Protein AF-0000000065873967 (afdb_homodimer)

Organism: Enterococcus faecalis (NCBI:txid1351)

Nearest PDB structures (foldseek):
  3q8x-assembly1_A  TM=9.756E-01  e=1.016E-08  Streptococcus pyogenes
  2p5t-assembly2_E  TM=7.761E-01  e=2.670E-02  Streptococcus pneumoniae TIGR4
  7uhc-assembly1_K  TM=6.954E-01  e=4.138E+00  synthetic construct
  7s0r-assembly1_A  TM=3.886E-01  e=9.871E+00  Streptococcus agalactiae
  3q8x-assembly1_A  TM=9.758E-01  e=1.016E-08  Streptococcus pyogenes

Sequence (180 aa):
MAVTYEKTFEIEIINELSASVYNRVLNYVLNHELDTKNTRLLEVNLLNQLEVAQEVDLFQQPFEELQAIHEYWRSMNQYSKQILNKEKVAMAVTYEKTFEIEIINELSASVYNRVLNYVLNHELDTKNTRLLEVNLLNQLEVAQEVDLFQQPFEELQAIHEYWRSMNQYSKQILNKEKVA

Secondary structure (DSSP, 8-state):
-HHHHHHHHHHHHHHHHHHHHHHHHHHHHHHTT--TT-TTSHHHHHHHHHHHHTTS-GGGS-HHHHHHHHHHHHHHHHHHHHHHGGGG--/-HHHHHHHHHHHHHHHHHHHHHHHHHHHHHHTT--TT-TTSHHHHHHHHHHHHTTS-GGGS-HHHHHHHHHHHHHHHHHHHHHHTTTT--

pLDDT: mean 91.79, std 14.35, range [33.84, 98.81]

Radius of gyration: 17.01 Å; Cα contacts (8 Å, |Δi|>4): 166; chains: 2; bounding box: 35×56×40 Å

Structure (mmCIF, N/CA/C/O backbone):
data_AF-0000000065873967-model_v1
#
loop_
_entity.id
_entity.type
_entity.pdbx_description
1 polymer 'Antitoxin epsilon 1'
#
loop_
_atom_site.group_PDB
_atom_site.id
_atom_site.type_symbol
_atom_site.label_atom_id
_atom_site.label_alt_id
_atom_site.label_comp_id
_atom_site.label_asym_id
_atom_site.label_entity_id
_atom_site.label_seq_id
_atom_site.pdbx_PDB_ins_code
_atom_site.Cartn_x
_atom_site.Cartn_y
_atom_site.Cartn_z
_atom_site.occupancy
_atom_site.B_iso_or_equiv
_atom_site.auth_seq_id
_atom_site.auth_comp_id
_atom_site.auth_asym_id
_atom_site.auth_atom_id
_atom_site.pdbx_PDB_model_num
ATOM 1 N N . MET A 1 1 ? -7.508 31.344 -4.41 1 47.84 1 MET A N 1
ATOM 2 C CA . MET A 1 1 ? -8.531 30.797 -5.297 1 47.84 1 MET A CA 1
ATOM 3 C C . MET A 1 1 ? -7.977 29.625 -6.102 1 47.84 1 MET A C 1
ATOM 5 O O . MET A 1 1 ? -8.633 28.594 -6.238 1 47.84 1 MET A O 1
ATOM 9 N N . ALA A 1 2 ? -6.73 29.703 -6.723 1 51.47 2 ALA A N 1
ATOM 10 C CA . ALA A 1 2 ? -6.043 28.781 -7.613 1 51.47 2 ALA A CA 1
ATOM 11 C C . ALA A 1 2 ? -5.703 27.469 -6.895 1 51.47 2 ALA A C 1
ATOM 13 O O . ALA A 1 2 ? -5.855 26.391 -7.457 1 51.47 2 ALA A O 1
ATOM 14 N N . VAL A 1 3 ? -5.391 27.5 -5.555 1 58.91 3 VAL A N 1
ATOM 15 C CA . VAL A 1 3 ? -4.973 26.344 -4.758 1 58.91 3 VAL A CA 1
ATOM 16 C C . VAL A 1 3 ? -6.156 25.406 -4.555 1 58.91 3 VAL A C 1
ATOM 18 O O . VAL A 1 3 ? -6 24.172 -4.609 1 58.91 3 VAL A O 1
ATOM 21 N N . THR A 1 4 ? -7.32 25.984 -4.77 1 78.38 4 THR A N 1
ATOM 22 C CA . THR A 1 4 ? -8.516 25.188 -4.527 1 78.38 4 THR A CA 1
ATOM 23 C C . THR A 1 4 ? -8.836 24.312 -5.734 1 78.38 4 THR A C 1
ATOM 25 O O . THR A 1 4 ? -9.188 23.141 -5.586 1 78.38 4 THR A O 1
ATOM 28 N N . TYR A 1 5 ? -8.422 24.969 -6.961 1 83.81 5 TYR A N 1
ATOM 29 C CA . TYR A 1 5 ? -8.711 24.203 -8.164 1 83.81 5 TYR A CA 1
ATOM 30 C C . TYR A 1 5 ? -7.703 23.062 -8.336 1 83.81 5 TYR A C 1
ATOM 32 O O . TYR A 1 5 ? -8.086 21.938 -8.648 1 83.81 5 TYR A O 1
ATOM 40 N N . GLU A 1 6 ? -6.48 23.375 -8.164 1 89.31 6 GLU A N 1
ATOM 41 C CA . GLU A 1 6 ? -5.43 22.375 -8.297 1 89.31 6 GLU A CA 1
ATOM 42 C C . GLU A 1 6 ? -5.633 21.219 -7.316 1 89.31 6 GLU A C 1
ATOM 44 O O . GLU A 1 6 ? -5.457 20.062 -7.676 1 89.31 6 GLU A O 1
ATOM 49 N N . LYS A 1 7 ? -6.059 21.609 -6.203 1 93 7 LYS A N 1
ATOM 50 C CA . LYS A 1 7 ? -6.324 20.594 -5.184 1 93 7 LYS A CA 1
ATOM 51 C C . LYS A 1 7 ? -7.492 19.703 -5.586 1 93 7 LYS A C 1
ATOM 53 O O . LYS A 1 7 ? -7.398 18.469 -5.496 1 93 7 LYS A O 1
ATOM 58 N N . THR A 1 8 ? -8.508 20.328 -6.012 1 94.06 8 THR A N 1
ATOM 59 C CA . THR A 1 8 ? -9.688 19.578 -6.422 1 94.06 8 THR A CA 1
ATOM 60 C C . THR A 1 8 ? -9.367 18.656 -7.598 1 94.06 8 THR A C 1
ATOM 62 O O . THR A 1 8 ? -9.812 17.5 -7.633 1 94.06 8 THR A O 1
ATOM 65 N N . PHE A 1 9 ? -8.648 19.188 -8.477 1 94.75 9 PHE A N 1
ATOM 66 C CA . PHE A 1 9 ? -8.25 18.406 -9.633 1 94.75 9 PHE A CA 1
ATOM 67 C C . PHE A 1 9 ? -7.391 17.219 -9.219 1 94.75 9 PHE A C 1
ATOM 69 O O . PHE A 1 9 ? -7.605 16.094 -9.68 1 94.75 9 PHE A O 1
ATOM 76 N N . GLU A 1 10 ? -6.438 17.406 -8.359 1 96.5 10 GLU A N 1
ATOM 77 C CA . GLU A 1 10 ? -5.586 16.328 -7.844 1 96.5 10 GLU A CA 1
ATOM 78 C C . GLU A 1 10 ? -6.41 15.258 -7.145 1 96.5 10 GLU A C 1
ATOM 80 O O . GLU A 1 10 ? -6.188 14.062 -7.355 1 96.5 10 GLU A O 1
ATOM 85 N N . ILE A 1 11 ? -7.375 15.656 -6.434 1 97.5 11 ILE A N 1
ATOM 86 C CA . ILE A 1 11 ? -8.242 14.734 -5.707 1 97.5 11 ILE A CA 1
ATOM 87 C C . ILE A 1 11 ? -9.039 13.891 -6.699 1 97.5 11 ILE A C 1
ATOM 89 O O . ILE A 1 11 ? -9.188 12.68 -6.52 1 97.5 11 ILE A O 1
ATOM 93 N N . GLU A 1 12 ? -9.5 14.5 -7.754 1 97 12 GLU A N 1
ATOM 94 C CA . GLU A 1 12 ? -10.25 13.781 -8.773 1 97 12 GLU A CA 1
ATOM 95 C C . GLU A 1 12 ? -9.391 12.711 -9.445 1 97 12 GLU A C 1
ATOM 97 O O . GLU A 1 1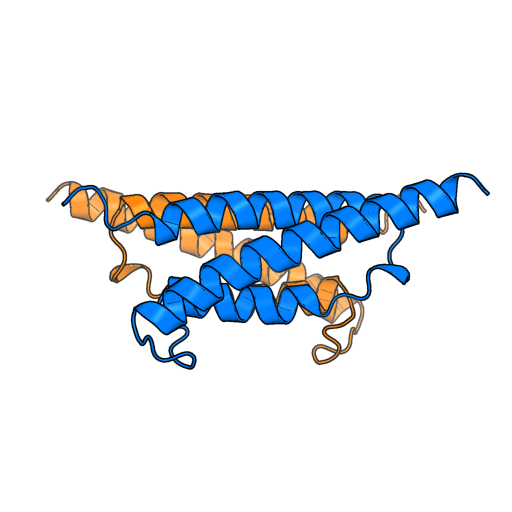2 ? -9.844 11.586 -9.672 1 97 12 GLU A O 1
ATOM 102 N N . ILE A 1 13 ? -8.211 13.031 -9.734 1 97.88 13 ILE A N 1
ATOM 103 C CA . ILE A 1 13 ? -7.289 12.086 -10.359 1 97.88 13 ILE A CA 1
ATOM 104 C C . ILE A 1 13 ? -7.031 10.914 -9.414 1 97.88 13 ILE A C 1
ATOM 106 O O . ILE A 1 13 ? -7.082 9.75 -9.828 1 97.88 13 ILE A O 1
ATOM 110 N N . ILE A 1 14 ? -6.77 11.219 -8.188 1 98.44 14 ILE A N 1
ATOM 111 C CA . ILE A 1 14 ? -6.508 10.18 -7.195 1 98.44 14 ILE A CA 1
ATOM 112 C C . ILE A 1 14 ? -7.723 9.266 -7.07 1 98.44 14 ILE A C 1
ATOM 114 O O . ILE A 1 14 ? -7.586 8.047 -7.047 1 98.44 14 ILE A O 1
ATOM 118 N N . ASN A 1 15 ? -8.898 9.867 -7.023 1 98.12 15 ASN A N 1
ATOM 119 C CA . ASN A 1 15 ? -10.125 9.086 -6.891 1 98.12 15 ASN A CA 1
ATOM 120 C C . ASN A 1 15 ? -10.312 8.141 -8.07 1 98.12 15 ASN A C 1
ATOM 122 O O . ASN A 1 15 ? -10.633 6.965 -7.887 1 98.12 15 ASN A O 1
ATOM 126 N N . GLU A 1 16 ? -10.117 8.617 -9.25 1 98.38 16 GLU A N 1
ATOM 127 C CA . GLU A 1 16 ? -10.266 7.789 -10.445 1 98.38 16 GLU A CA 1
ATOM 128 C C . GLU A 1 16 ? -9.234 6.664 -10.469 1 98.38 16 GLU A C 1
ATOM 130 O O . GLU A 1 16 ? -9.578 5.512 -10.75 1 98.38 16 GLU A O 1
ATOM 135 N N . LEU A 1 17 ? -8.039 7.039 -10.203 1 98.62 17 LEU A N 1
ATOM 136 C CA . LEU A 1 17 ? -6.961 6.059 -10.211 1 98.62 17 LEU A CA 1
ATOM 137 C C . LEU A 1 17 ? -7.176 5.008 -9.125 1 98.62 17 LEU A C 1
ATOM 139 O O . LEU A 1 17 ? -7.047 3.811 -9.383 1 98.62 17 LEU A O 1
ATOM 143 N N . SER A 1 18 ? -7.496 5.43 -7.93 1 98.75 18 SER A N 1
ATOM 144 C CA . SER A 1 18 ? -7.711 4.504 -6.824 1 98.75 18 SER A CA 1
ATOM 145 C C . SER A 1 18 ? -8.852 3.535 -7.125 1 98.75 18 SER A C 1
ATOM 147 O O . SER A 1 18 ? -8.742 2.34 -6.844 1 98.75 18 SER A O 1
ATOM 149 N N . ALA A 1 19 ? -9.914 4.031 -7.719 1 98.56 19 ALA A N 1
ATOM 150 C CA . ALA A 1 19 ? -11.039 3.178 -8.094 1 98.56 19 ALA A CA 1
ATOM 151 C C . ALA A 1 19 ? -10.617 2.146 -9.141 1 98.56 19 ALA A C 1
ATOM 153 O O . ALA A 1 19 ? -10.992 0.975 -9.047 1 98.56 19 ALA A O 1
ATOM 154 N N . SER A 1 20 ? -9.906 2.584 -10.109 1 98.56 20 SER A N 1
ATOM 155 C CA . SER A 1 20 ? -9.461 1.696 -11.18 1 98.56 20 SER A CA 1
ATOM 156 C C . SER A 1 20 ? -8.586 0.571 -10.641 1 98.56 20 SER A C 1
ATOM 158 O O . SER A 1 20 ? -8.789 -0.597 -10.984 1 98.56 20 SER A O 1
ATOM 160 N N . VAL A 1 21 ? -7.641 0.886 -9.867 1 98.75 21 VAL A N 1
ATOM 161 C CA . VAL A 1 21 ? -6.73 -0.102 -9.305 1 98.75 21 VAL A CA 1
ATOM 162 C C . VAL A 1 21 ? -7.508 -1.077 -8.422 1 98.75 21 VAL A C 1
ATOM 164 O O . VAL A 1 21 ? -7.371 -2.295 -8.562 1 98.75 21 VAL A O 1
ATOM 167 N N . TYR A 1 22 ? -8.344 -0.528 -7.535 1 98.81 22 TYR A N 1
ATOM 168 C CA . TYR A 1 22 ? -9.133 -1.362 -6.637 1 98.81 22 TYR A CA 1
ATOM 169 C C . TYR A 1 22 ? -10 -2.338 -7.418 1 98.81 22 TYR A C 1
ATOM 171 O O . TYR A 1 22 ? -10.023 -3.535 -7.129 1 98.81 22 TYR A O 1
ATOM 179 N N . ASN A 1 23 ? -10.695 -1.828 -8.391 1 98.5 23 ASN A N 1
ATOM 180 C CA . ASN A 1 23 ? -11.609 -2.65 -9.18 1 98.5 23 ASN A CA 1
ATOM 181 C C . ASN A 1 23 ? -10.867 -3.75 -9.93 1 98.5 23 ASN A C 1
ATOM 183 O O . ASN A 1 23 ? -11.375 -4.863 -10.07 1 98.5 23 ASN A O 1
ATOM 187 N N . ARG A 1 24 ? -9.711 -3.457 -10.461 1 98.31 24 ARG A N 1
ATOM 188 C CA . ARG A 1 24 ? -8.906 -4.477 -11.133 1 98.31 24 ARG A CA 1
ATOM 189 C C . ARG A 1 24 ? -8.594 -5.637 -10.188 1 98.31 24 ARG A C 1
ATOM 191 O O . ARG A 1 24 ? -8.758 -6.801 -10.555 1 98.31 24 ARG A O 1
ATOM 198 N N . VAL A 1 25 ? -8.18 -5.309 -9.016 1 98.44 25 VAL A N 1
ATOM 199 C CA . VAL A 1 25 ? -7.805 -6.336 -8.047 1 98.44 25 VAL A CA 1
ATOM 200 C C . VAL A 1 25 ? -9.047 -7.078 -7.57 1 98.44 25 VAL A C 1
ATOM 202 O O . VAL A 1 25 ? -9.047 -8.305 -7.469 1 98.44 25 VAL A O 1
ATOM 205 N N . LEU A 1 26 ? -10.109 -6.324 -7.293 1 98.38 26 LEU A N 1
ATOM 206 C CA . LEU A 1 26 ? -11.375 -6.93 -6.883 1 98.38 26 LEU A CA 1
ATOM 207 C C . LEU A 1 26 ? -11.859 -7.934 -7.926 1 98.38 26 LEU A C 1
ATOM 209 O O . LEU A 1 26 ? -12.242 -9.055 -7.582 1 98.38 26 LEU A O 1
ATOM 213 N N . ASN A 1 27 ? -11.836 -7.547 -9.172 1 98.06 27 ASN A N 1
ATOM 214 C CA . ASN A 1 27 ? -12.281 -8.422 -10.25 1 98.06 27 ASN A CA 1
ATOM 215 C C . ASN A 1 27 ? -11.453 -9.703 -10.312 1 98.06 27 ASN A C 1
ATOM 217 O O . ASN A 1 27 ? -11.992 -10.789 -10.531 1 98.06 27 ASN A O 1
ATOM 221 N N . TYR A 1 28 ? -10.188 -9.555 -10.164 1 97.69 28 TYR A N 1
ATOM 222 C CA . TYR A 1 28 ? -9.336 -10.742 -10.156 1 97.69 28 TYR A CA 1
ATOM 223 C C . TYR A 1 28 ? -9.727 -11.688 -9.031 1 97.69 28 TYR A C 1
ATOM 225 O O . TYR A 1 28 ? -9.875 -12.898 -9.258 1 97.69 28 TYR A O 1
ATOM 233 N N . VAL A 1 29 ? -9.867 -11.195 -7.828 1 97.81 29 VAL A N 1
ATOM 234 C CA . VAL A 1 29 ? -10.18 -11.984 -6.645 1 97.81 29 VAL A CA 1
ATOM 235 C C . VAL A 1 29 ? -11.523 -12.695 -6.828 1 97.81 29 VAL A C 1
ATOM 237 O O . VAL A 1 29 ? -11.656 -13.875 -6.512 1 97.81 29 VAL A O 1
ATOM 240 N N . LEU A 1 30 ? -12.5 -11.961 -7.363 1 97.44 30 LEU A N 1
ATOM 241 C CA . LEU A 1 30 ? -13.828 -12.508 -7.59 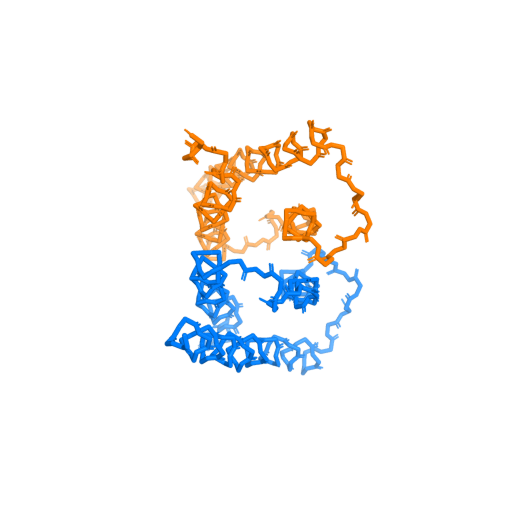1 97.44 30 LEU A CA 1
ATOM 242 C C . LEU A 1 30 ? -13.797 -13.562 -8.695 1 97.44 30 LEU A C 1
ATOM 244 O O . LEU A 1 30 ? -14.359 -14.648 -8.539 1 97.44 30 LEU A O 1
ATOM 248 N N . ASN A 1 31 ? -13.094 -13.32 -9.836 1 97 31 ASN A N 1
ATOM 249 C CA . ASN A 1 31 ? -13.047 -14.211 -10.984 1 97 31 ASN A CA 1
ATOM 250 C C . ASN A 1 31 ? -12.336 -15.516 -10.648 1 97 31 ASN A C 1
ATOM 252 O O . ASN A 1 31 ? -12.633 -16.562 -11.242 1 97 31 ASN A O 1
ATOM 256 N N . HIS A 1 32 ? -11.469 -15.5 -9.727 1 96.31 32 HIS A N 1
ATOM 257 C CA . HIS A 1 32 ? -10.711 -16.688 -9.359 1 96.31 32 HIS A CA 1
ATOM 258 C C . HIS A 1 32 ? -11.242 -17.312 -8.07 1 96.31 32 HIS A C 1
ATOM 260 O O . HIS A 1 32 ? -10.648 -18.234 -7.531 1 96.31 32 HIS A O 1
ATOM 266 N N . GLU A 1 33 ? -12.305 -16.734 -7.539 1 97 33 GLU A N 1
ATOM 267 C CA . GLU A 1 33 ? -13.031 -17.234 -6.375 1 97 33 GLU A CA 1
ATOM 268 C C . GLU A 1 33 ? -12.102 -17.375 -5.172 1 97 33 GLU A C 1
ATOM 270 O O . GLU A 1 33 ? -12.133 -18.406 -4.484 1 97 33 GLU A O 1
ATOM 275 N N . LEU A 1 34 ? -11.242 -16.406 -5.02 1 96.56 34 LEU A N 1
ATOM 276 C CA . LEU A 1 34 ? -10.312 -16.422 -3.895 1 96.56 34 LEU A CA 1
ATOM 277 C C . LEU A 1 34 ? -11.023 -16.047 -2.6 1 96.56 34 LEU A C 1
ATOM 279 O O . LEU A 1 34 ? -11.914 -15.195 -2.604 1 96.56 34 LEU A O 1
ATOM 283 N N . ASP A 1 35 ? -10.617 -16.625 -1.433 1 97.06 35 ASP A N 1
ATOM 284 C CA . ASP A 1 35 ? -11.125 -16.266 -0.109 1 97.06 35 ASP A CA 1
ATOM 285 C C . ASP A 1 35 ? -10.625 -14.891 0.325 1 97.06 35 ASP A C 1
ATOM 287 O O . ASP A 1 35 ? -9.445 -14.727 0.642 1 97.06 35 ASP A O 1
ATOM 291 N N . THR A 1 36 ? -11.492 -13.961 0.435 1 95.62 36 THR A N 1
ATOM 292 C CA . THR A 1 36 ? -11.148 -12.562 0.683 1 95.62 36 THR A CA 1
ATOM 293 C C . THR A 1 36 ? -10.625 -12.375 2.104 1 95.62 36 THR A C 1
ATOM 295 O O . THR A 1 36 ? -10.07 -11.328 2.438 1 95.62 36 THR A O 1
ATOM 298 N N . LYS A 1 37 ? -10.695 -13.391 2.951 1 95.62 37 LYS A N 1
ATOM 299 C CA . LYS A 1 37 ? -10.211 -13.312 4.324 1 95.62 37 LYS A CA 1
ATOM 300 C C . LYS A 1 37 ? -8.805 -13.898 4.438 1 95.62 37 LYS A C 1
ATOM 302 O O . LYS A 1 37 ? -8.148 -13.758 5.477 1 95.62 37 LYS A O 1
ATOM 307 N N . ASN A 1 38 ? -8.289 -14.523 3.418 1 95.88 38 ASN A N 1
ATOM 308 C CA . ASN A 1 38 ? -6.965 -15.125 3.422 1 95.88 38 ASN A CA 1
ATOM 309 C C . ASN A 1 38 ? -5.895 -14.125 2.979 1 95.88 38 ASN A C 1
ATOM 311 O O . ASN A 1 38 ? -5.434 -14.18 1.837 1 95.88 38 ASN A O 1
ATOM 315 N N . THR A 1 39 ? -5.48 -13.352 3.918 1 94.62 39 THR A N 1
ATOM 316 C CA . THR A 1 39 ? -4.555 -12.273 3.615 1 94.62 39 THR A CA 1
ATOM 317 C C . THR A 1 39 ? -3.154 -12.812 3.338 1 94.62 39 THR A C 1
ATOM 319 O O . THR A 1 39 ? -2.248 -12.062 2.984 1 94.62 39 THR A O 1
ATOM 322 N N . ARG A 1 40 ? -2.963 -14.109 3.479 1 94.06 40 ARG A N 1
ATOM 323 C CA . ARG A 1 40 ? -1.669 -14.688 3.143 1 94.06 40 ARG A CA 1
ATOM 324 C C . ARG A 1 40 ? -1.479 -14.766 1.631 1 94.06 40 ARG A C 1
ATOM 326 O O . ARG A 1 40 ? -0.349 -14.867 1.146 1 94.06 40 ARG A O 1
ATOM 333 N N . LEU A 1 41 ? -2.592 -14.828 0.899 1 94.62 41 LEU A N 1
ATOM 334 C CA . LEU A 1 41 ? -2.561 -14.766 -0.558 1 94.62 41 LEU A CA 1
ATOM 335 C C . LEU A 1 41 ? -2.26 -13.352 -1.033 1 94.62 41 LEU A C 1
ATOM 337 O O . LEU A 1 41 ? -2.895 -12.391 -0.584 1 94.62 41 LEU A O 1
ATOM 341 N N . LEU A 1 42 ? -1.34 -13.273 -1.96 1 96.06 42 LEU A N 1
ATOM 342 C CA . LEU A 1 42 ? -0.815 -11.984 -2.408 1 96.06 42 LEU A CA 1
ATOM 343 C C . LEU A 1 42 ? -1.936 -11.094 -2.932 1 96.06 42 LEU A C 1
ATOM 345 O O . LEU A 1 42 ? -2.029 -9.922 -2.557 1 96.06 42 LEU A O 1
ATOM 349 N N . GLU A 1 43 ? -2.787 -11.648 -3.805 1 96.75 43 GLU A N 1
ATOM 350 C CA . GLU A 1 43 ? -3.85 -10.875 -4.441 1 96.75 43 GLU A CA 1
ATOM 351 C C . GLU A 1 43 ? -4.875 -10.398 -3.418 1 96.75 43 GLU A C 1
ATOM 353 O O . GLU A 1 43 ? -5.332 -9.258 -3.477 1 96.75 43 GLU A O 1
ATOM 358 N N . VAL A 1 44 ? -5.246 -11.25 -2.475 1 97.81 44 VAL A N 1
ATOM 359 C CA . VAL A 1 44 ? -6.207 -10.914 -1.43 1 97.81 44 VAL A CA 1
ATOM 360 C C . VAL A 1 44 ? -5.586 -9.914 -0.459 1 97.81 44 VAL A C 1
ATOM 362 O O . VAL A 1 44 ? -6.258 -8.984 -0.005 1 97.81 44 VAL A O 1
ATOM 365 N N . ASN A 1 45 ? -4.336 -10.164 -0.135 1 98.5 45 ASN A N 1
ATOM 366 C CA . ASN A 1 45 ? -3.568 -9.227 0.678 1 98.5 45 ASN A CA 1
ATOM 367 C C . ASN A 1 45 ? -3.617 -7.816 0.101 1 98.5 45 ASN A C 1
ATOM 369 O O . ASN A 1 45 ? -3.975 -6.867 0.8 1 98.5 45 ASN A O 1
ATOM 373 N N . LEU A 1 46 ? -3.332 -7.688 -1.172 1 98.5 46 LEU A N 1
ATOM 374 C CA . LEU A 1 46 ? -3.344 -6.391 -1.842 1 98.5 46 LEU A CA 1
ATOM 375 C C . LEU A 1 46 ? -4.738 -5.773 -1.803 1 98.5 46 LEU A C 1
ATOM 377 O O . LEU A 1 46 ? -4.883 -4.578 -1.529 1 98.5 46 LEU A O 1
ATOM 381 N N . LEU A 1 47 ? -5.781 -6.559 -2.041 1 98.75 47 LEU A N 1
ATOM 382 C CA . LEU A 1 47 ? -7.148 -6.055 -1.99 1 98.75 47 LEU A CA 1
ATOM 383 C C . LEU A 1 47 ? -7.445 -5.41 -0.639 1 98.75 47 LEU A C 1
ATOM 385 O O . LEU A 1 47 ? -7.992 -4.309 -0.579 1 98.75 47 LEU A O 1
ATOM 389 N N . ASN A 1 48 ? -7.082 -6.059 0.378 1 98.56 48 ASN A N 1
ATOM 390 C CA . ASN A 1 48 ? -7.336 -5.559 1.726 1 98.56 48 ASN A CA 1
ATOM 391 C C . ASN A 1 48 ? -6.559 -4.273 2 1 98.56 48 ASN A C 1
ATOM 393 O O . ASN A 1 48 ? -7.082 -3.35 2.621 1 98.56 48 ASN A O 1
ATOM 397 N N . GLN A 1 49 ? -5.293 -4.207 1.524 1 98.69 49 GLN A N 1
ATOM 398 C CA . GLN A 1 49 ? -4.516 -2.979 1.647 1 98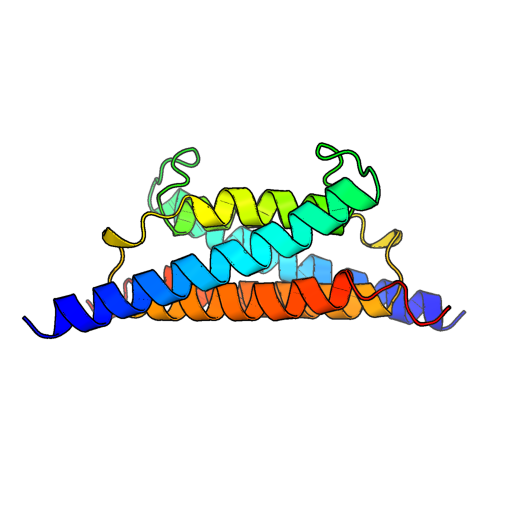.69 49 GLN A CA 1
ATOM 399 C C . GLN A 1 49 ? -5.211 -1.812 0.95 1 98.69 49 GLN A C 1
ATOM 401 O O . GLN A 1 49 ? -5.309 -0.717 1.507 1 98.69 49 GLN A O 1
ATOM 406 N N . LEU A 1 50 ? -5.699 -2.041 -0.231 1 98.81 50 LEU A N 1
ATOM 407 C CA . LEU A 1 50 ? -6.309 -0.989 -1.036 1 98.81 50 LEU A CA 1
ATOM 408 C C . LEU A 1 50 ? -7.609 -0.506 -0.405 1 98.81 50 LEU A C 1
ATOM 410 O O . LEU A 1 50 ? -7.945 0.677 -0.491 1 98.81 50 LEU A O 1
ATOM 414 N N . GLU A 1 51 ? -8.359 -1.408 0.175 1 98.31 51 GLU A N 1
ATOM 415 C CA . GLU A 1 51 ? -9.57 -1.026 0.883 1 98.31 51 GLU A CA 1
ATOM 416 C C . GLU A 1 51 ? -9.273 -0.032 2.002 1 98.31 51 GLU A C 1
ATOM 418 O O . GLU A 1 51 ? -9.961 0.979 2.143 1 98.31 51 GLU A O 1
ATOM 423 N N . VAL A 1 52 ? -8.258 -0.279 2.758 1 98.06 52 VAL A N 1
ATOM 424 C CA . VAL A 1 52 ? -7.844 0.627 3.824 1 98.06 52 VAL A CA 1
ATOM 425 C C . VAL A 1 52 ? -7.371 1.949 3.225 1 98.06 52 VAL A C 1
ATOM 427 O O . VAL A 1 52 ? -7.754 3.023 3.693 1 98.06 52 VAL A O 1
ATOM 430 N N . ALA A 1 53 ? -6.535 1.878 2.203 1 98.56 53 ALA A N 1
ATOM 431 C CA . ALA A 1 53 ? -5.938 3.062 1.59 1 98.56 53 ALA A CA 1
ATOM 432 C C . ALA A 1 53 ? -7.016 4.043 1.133 1 98.56 53 ALA A C 1
ATOM 434 O O . ALA A 1 53 ? -6.812 5.262 1.18 1 98.56 53 ALA A O 1
ATOM 435 N N . GLN A 1 54 ? -8.164 3.562 0.747 1 98.25 54 GLN A N 1
ATOM 436 C CA . GLN A 1 54 ? -9.219 4.398 0.182 1 98.25 54 GLN A CA 1
ATOM 437 C C . GLN A 1 54 ? -9.953 5.172 1.273 1 98.25 54 GLN A C 1
ATOM 439 O O . GLN A 1 54 ? -10.734 6.078 0.98 1 98.25 54 GLN A O 1
ATOM 444 N N . GLU A 1 55 ? -9.648 4.934 2.479 1 97.5 55 GLU A N 1
ATOM 445 C CA . GLU A 1 55 ? -10.367 5.566 3.58 1 97.5 55 GLU A CA 1
ATOM 446 C C . GLU A 1 55 ? -9.781 6.941 3.9 1 97.5 55 GLU A C 1
ATOM 448 O O . GLU A 1 55 ? -10.398 7.727 4.625 1 97.5 55 GLU A O 1
ATOM 453 N N . VAL A 1 56 ? -8.617 7.293 3.35 1 96.56 56 VAL A N 1
ATOM 454 C CA . VAL A 1 56 ? -7.973 8.57 3.613 1 96.56 56 VAL A CA 1
ATOM 455 C C . VAL A 1 56 ? -8.898 9.719 3.193 1 96.56 56 VAL A C 1
ATOM 457 O O . VAL A 1 56 ? -9.492 9.672 2.115 1 96.56 56 VAL A O 1
ATOM 460 N N . ASP A 1 57 ? -9.016 10.711 4.066 1 94.44 57 ASP A N 1
ATOM 461 C CA . ASP A 1 57 ? -9.75 11.914 3.705 1 94.44 57 ASP A CA 1
ATOM 462 C C . ASP A 1 57 ? -8.883 12.859 2.877 1 94.44 57 ASP A C 1
ATOM 464 O O . ASP A 1 57 ? -8.141 13.68 3.43 1 94.44 57 ASP A O 1
ATOM 468 N N . LEU A 1 58 ? -9.07 12.844 1.631 1 96.12 58 LEU A N 1
ATOM 469 C CA . LEU A 1 58 ? -8.227 13.594 0.707 1 96.12 58 LEU A CA 1
ATOM 470 C C . LEU A 1 58 ? -8.445 15.094 0.856 1 96.12 58 LEU A C 1
ATOM 472 O O . LEU A 1 58 ? -7.516 15.883 0.667 1 96.12 58 LEU A O 1
ATOM 476 N N . PHE A 1 59 ? -9.664 15.469 1.259 1 93.25 59 PHE A N 1
ATOM 477 C CA . PHE A 1 59 ? -9.992 16.891 1.35 1 93.25 59 PHE A CA 1
ATOM 478 C C . PHE A 1 59 ? -9.266 17.531 2.521 1 93.25 59 PHE A C 1
ATOM 480 O O . PHE A 1 59 ? -9.062 18.75 2.535 1 93.25 59 PHE A O 1
ATOM 487 N N . GLN A 1 60 ? -8.836 16.75 3.441 1 92.19 60 GLN A N 1
ATOM 488 C CA . GLN A 1 60 ? -8.156 17.266 4.621 1 92.19 60 GLN A CA 1
ATOM 489 C C . GLN A 1 60 ? -6.648 17.312 4.414 1 92.19 60 GLN A C 1
ATOM 491 O O . GLN A 1 60 ? -5.914 17.844 5.25 1 92.19 60 GLN A O 1
ATOM 496 N N . GLN A 1 61 ? -6.141 16.844 3.346 1 93.19 61 GLN A N 1
ATOM 497 C CA . GLN A 1 61 ? -4.699 16.781 3.107 1 93.19 61 GLN A CA 1
ATOM 498 C C . GLN A 1 61 ? -4.195 18.031 2.406 1 93.19 61 GLN A C 1
ATOM 500 O O . GLN A 1 61 ? -4.875 18.578 1.53 1 93.19 61 GLN A O 1
ATOM 505 N N . PRO A 1 62 ? -3.018 18.531 2.854 1 91 62 PRO A N 1
ATOM 506 C CA . PRO A 1 62 ? -2.391 19.594 2.064 1 91 62 PRO A CA 1
ATOM 507 C C . PRO A 1 62 ? -1.965 19.141 0.675 1 91 62 PRO A C 1
ATOM 509 O O . PRO A 1 62 ? -1.861 17.922 0.43 1 91 62 PRO A O 1
ATOM 512 N N . PHE A 1 63 ? -1.733 20.016 -0.212 1 91.94 63 PHE A N 1
ATOM 513 C CA . PHE A 1 63 ? -1.453 19.719 -1.611 1 91.94 63 PHE A CA 1
ATOM 514 C C . PHE A 1 63 ? -0.211 18.844 -1.737 1 91.94 63 PHE A C 1
ATOM 516 O O . PHE A 1 63 ? -0.173 17.922 -2.559 1 91.94 63 PHE A O 1
ATOM 523 N N . GLU A 1 64 ? 0.867 19.109 -0.949 1 89.12 64 GLU A N 1
ATOM 524 C CA . GLU A 1 64 ? 2.098 18.328 -1.004 1 89.12 64 GLU A CA 1
ATOM 525 C C . GLU A 1 64 ? 1.833 16.859 -0.673 1 89.12 64 GLU A C 1
ATOM 527 O O . GLU A 1 64 ? 2.377 15.961 -1.321 1 89.12 64 GLU A O 1
ATOM 532 N N . GLU A 1 65 ? 0.947 16.656 0.281 1 93.5 65 GLU A N 1
ATOM 533 C CA . GLU A 1 65 ? 0.605 15.289 0.654 1 93.5 65 GLU A CA 1
ATOM 534 C C . GLU A 1 65 ? -0.256 14.625 -0.416 1 93.5 65 GLU A C 1
ATOM 536 O O . GLU A 1 65 ? -0.152 13.422 -0.642 1 93.5 65 GLU A O 1
ATOM 541 N N . LEU A 1 66 ? -1.06 15.438 -1.066 1 96.19 66 LEU A N 1
ATOM 542 C CA . LEU A 1 66 ? -1.854 14.898 -2.164 1 96.19 66 LEU A CA 1
ATOM 543 C C . LEU A 1 66 ? -0.957 14.398 -3.291 1 96.19 66 LEU A C 1
ATOM 545 O O . LEU A 1 66 ? -1.25 13.383 -3.916 1 96.19 66 LEU A O 1
ATOM 549 N N . GLN A 1 67 ? 0.082 15.07 -3.518 1 95.56 67 GLN A N 1
ATOM 550 C CA . GLN A 1 67 ? 1.025 14.625 -4.539 1 95.56 67 GLN A CA 1
ATOM 551 C C . GLN A 1 67 ? 1.671 13.297 -4.145 1 95.56 67 GLN A C 1
ATOM 553 O O . GLN A 1 67 ? 1.858 12.422 -4.992 1 95.56 67 GLN A O 1
ATOM 558 N N . ALA A 1 68 ? 2.049 13.141 -2.928 1 96.12 68 ALA A N 1
ATOM 559 C CA . ALA A 1 68 ? 2.615 11.891 -2.438 1 96.12 68 ALA A CA 1
ATOM 560 C C . ALA A 1 68 ? 1.601 10.75 -2.541 1 96.12 68 ALA A C 1
ATOM 562 O O . ALA A 1 68 ? 1.951 9.633 -2.916 1 96.12 68 ALA A O 1
ATOM 563 N N . ILE A 1 69 ? 0.363 11.078 -2.23 1 98.06 69 ILE A N 1
ATOM 564 C CA . ILE A 1 69 ? -0.71 10.094 -2.305 1 98.06 69 ILE A CA 1
ATOM 565 C C . ILE A 1 69 ? -0.929 9.68 -3.756 1 98.06 69 ILE A C 1
ATOM 567 O O . ILE A 1 69 ? -1.156 8.5 -4.043 1 98.06 69 ILE A O 1
ATOM 571 N N . HIS A 1 70 ? -0.851 10.625 -4.633 1 98.25 70 HIS A N 1
ATOM 572 C CA . HIS A 1 70 ? -0.95 10.328 -6.055 1 98.25 70 HIS A CA 1
ATOM 573 C C . HIS A 1 70 ? 0.138 9.352 -6.492 1 98.25 70 HIS A C 1
ATOM 575 O O . HIS A 1 70 ? -0.14 8.383 -7.199 1 98.25 70 HIS A O 1
ATOM 581 N N . GLU A 1 71 ? 1.296 9.555 -6.066 1 97.69 71 GLU A N 1
ATOM 582 C CA . GLU A 1 71 ? 2.41 8.672 -6.402 1 97.69 71 GLU A CA 1
ATOM 583 C C . GLU A 1 71 ? 2.211 7.281 -5.812 1 97.69 71 GLU A C 1
ATOM 585 O O . GLU A 1 71 ? 2.541 6.277 -6.445 1 97.69 71 GLU A O 1
ATOM 590 N N . TYR A 1 72 ? 1.749 7.25 -4.625 1 98.44 72 TYR A N 1
ATOM 591 C CA . TYR A 1 72 ? 1.388 5.984 -4.004 1 98.44 72 TYR A CA 1
ATOM 592 C C . TYR A 1 72 ? 0.446 5.184 -4.898 1 98.44 72 TYR A C 1
ATOM 594 O O . TYR A 1 72 ? 0.698 4.012 -5.184 1 98.44 72 TYR A O 1
ATOM 602 N N . TRP A 1 73 ? -0.578 5.773 -5.383 1 98.62 73 TRP A N 1
ATOM 603 C CA . TRP A 1 73 ? -1.568 5.059 -6.18 1 98.62 73 TRP A CA 1
ATOM 604 C C . TRP A 1 73 ? -0.999 4.676 -7.539 1 98.62 73 TRP A C 1
ATOM 606 O O . TRP A 1 73 ? -1.354 3.635 -8.102 1 98.62 73 TRP A O 1
ATOM 616 N N . ARG A 1 74 ? -0.121 5.477 -8.07 1 98.31 74 ARG A N 1
ATOM 617 C CA . ARG A 1 74 ? 0.587 5.082 -9.281 1 98.31 74 ARG A CA 1
ATOM 618 C C . ARG A 1 74 ? 1.418 3.826 -9.055 1 98.31 74 ARG A C 1
ATOM 620 O O . ARG A 1 74 ? 1.458 2.934 -9.898 1 98.31 74 ARG A O 1
ATOM 627 N N . SER A 1 75 ? 2.057 3.773 -7.949 1 98.06 75 SER A N 1
ATOM 628 C CA . SER A 1 75 ? 2.84 2.592 -7.598 1 98.06 75 SER A CA 1
ATOM 629 C C . SER A 1 75 ? 1.946 1.368 -7.426 1 98.06 75 SER A C 1
ATOM 631 O O . SER A 1 75 ? 2.293 0.272 -7.871 1 98.06 75 SER A O 1
ATOM 633 N N . MET A 1 76 ? 0.788 1.557 -6.781 1 98.56 76 MET A N 1
ATOM 634 C CA . MET A 1 76 ? -0.15 0.45 -6.617 1 98.56 76 MET A CA 1
ATOM 635 C C . MET A 1 76 ? -0.663 -0.031 -7.973 1 98.56 76 MET A C 1
ATOM 637 O O . MET A 1 76 ? -0.905 -1.225 -8.156 1 98.56 76 MET A O 1
ATOM 641 N N . ASN A 1 77 ? -0.838 0.923 -8.891 1 98.44 77 ASN A N 1
ATOM 642 C CA . ASN A 1 77 ? -1.25 0.573 -10.242 1 98.44 77 ASN A CA 1
ATOM 643 C C . ASN A 1 77 ? -0.238 -0.349 -10.914 1 98.44 77 ASN A C 1
ATOM 645 O O . ASN A 1 77 ? -0.609 -1.385 -11.477 1 98.44 77 ASN A O 1
ATOM 649 N N . GLN A 1 78 ? 0.978 -0.032 -10.82 1 97.06 78 GLN A N 1
ATOM 650 C CA . GLN A 1 78 ? 2.037 -0.843 -11.414 1 97.06 78 GLN A CA 1
ATOM 651 C C . GLN A 1 78 ? 2.16 -2.189 -10.703 1 97.06 78 GLN A C 1
ATOM 653 O O . GLN A 1 78 ? 2.252 -3.232 -11.359 1 97.06 78 GLN A O 1
ATOM 658 N N . TYR A 1 79 ? 2.152 -2.158 -9.438 1 97.44 79 TYR A N 1
ATOM 659 C CA . TYR A 1 79 ? 2.293 -3.365 -8.633 1 97.44 79 TYR A CA 1
ATOM 660 C C . TYR A 1 79 ? 1.17 -4.352 -8.93 1 97.44 79 TYR A C 1
ATOM 662 O O . TYR A 1 79 ? 1.42 -5.543 -9.141 1 97.44 79 TYR A O 1
ATOM 670 N N . SER A 1 80 ? -0.043 -3.865 -8.945 1 98 80 SER A N 1
ATOM 671 C CA . SER A 1 80 ? -1.181 -4.75 -9.18 1 98 80 SER A CA 1
ATOM 672 C C . SER A 1 80 ? -1.092 -5.41 -10.555 1 98 80 SER A C 1
ATOM 674 O O . SER A 1 80 ? -1.43 -6.59 -10.703 1 98 80 SER A O 1
ATOM 676 N N . LYS A 1 81 ? -0.638 -4.723 -11.547 1 96.25 81 LYS A N 1
ATOM 677 C CA . LYS A 1 81 ? -0.48 -5.289 -12.883 1 96.25 81 LYS A CA 1
ATOM 678 C C . LYS A 1 81 ? 0.579 -6.387 -12.891 1 96.25 81 LYS A C 1
ATOM 680 O O . LYS A 1 81 ? 0.416 -7.41 -13.562 1 96.25 81 LYS A O 1
ATOM 685 N N . GLN A 1 82 ? 1.604 -6.176 -12.148 1 94.62 82 GLN A N 1
ATOM 686 C CA . GLN A 1 82 ? 2.699 -7.141 -12.102 1 94.62 82 GLN A CA 1
ATOM 687 C C . GLN A 1 82 ? 2.256 -8.445 -11.445 1 94.62 82 GLN A C 1
ATOM 689 O O . GLN A 1 82 ? 2.6 -9.531 -11.906 1 94.62 82 GLN A O 1
ATOM 694 N N . ILE A 1 83 ? 1.495 -8.406 -10.391 1 94.19 83 ILE A N 1
ATOM 695 C CA . ILE A 1 83 ? 1.227 -9.625 -9.625 1 94.19 83 ILE A CA 1
ATOM 696 C C . ILE A 1 83 ? 0.006 -10.336 -10.203 1 94.19 83 ILE A C 1
ATOM 698 O O . ILE A 1 83 ? -0.188 -11.531 -9.977 1 94.19 83 ILE A O 1
ATOM 702 N N . LEU A 1 84 ? -0.795 -9.586 -10.914 1 94.5 84 LEU A N 1
ATOM 703 C CA . LEU A 1 84 ? -1.999 -10.203 -11.461 1 94.5 84 LEU A CA 1
ATOM 704 C C . LEU A 1 84 ? -1.749 -10.734 -12.867 1 94.5 84 LEU A C 1
ATOM 706 O O . LEU A 1 84 ? -2.551 -11.508 -13.398 1 94.5 84 LEU A O 1
ATOM 710 N N . ASN A 1 85 ? -0.833 -10.203 -13.617 1 79.94 85 ASN A N 1
ATOM 711 C CA . ASN A 1 85 ? -0.512 -10.703 -14.945 1 79.94 85 ASN A CA 1
ATOM 712 C C . ASN A 1 85 ? 0.185 -12.055 -14.891 1 79.94 85 ASN A C 1
ATOM 714 O O . ASN A 1 85 ? 0.937 -12.414 -15.797 1 79.94 85 ASN A O 1
ATOM 718 N N . LYS A 1 86 ? 0.026 -12.898 -13.867 1 62.28 86 LYS A N 1
ATOM 719 C CA . LYS A 1 86 ? 0.639 -14.219 -13.828 1 62.28 86 LYS A CA 1
ATOM 720 C C . LYS A 1 86 ? 0.187 -15.07 -15.016 1 62.28 86 LYS A C 1
ATOM 722 O O . LYS A 1 86 ? 0.935 -15.922 -15.5 1 62.28 86 LYS A O 1
ATOM 727 N N . GLU A 1 87 ? -1.026 -15.125 -15.469 1 49.84 87 GLU A N 1
ATOM 728 C CA . GLU A 1 87 ? -1.517 -16.141 -16.391 1 49.84 87 GLU A CA 1
ATOM 729 C C . GLU A 1 87 ? -0.668 -16.188 -17.656 1 49.84 87 GLU A C 1
ATOM 731 O O . GLU A 1 87 ? -0.599 -17.219 -18.328 1 49.84 87 GLU A O 1
ATOM 736 N N . LYS A 1 88 ? -0.388 -15.125 -18.328 1 42.88 88 LYS A N 1
ATOM 737 C CA . LYS A 1 88 ? -0.164 -15.445 -19.734 1 42.88 88 LYS A CA 1
ATOM 738 C C . LYS A 1 88 ? 1.056 -16.344 -19.922 1 42.88 88 LYS A C 1
ATOM 740 O O . LYS A 1 88 ? 1.401 -16.719 -21.031 1 42.88 88 LYS A O 1
ATOM 745 N N . VAL A 1 89 ? 2.086 -16.453 -19.094 1 38.5 89 VAL A N 1
ATOM 746 C CA . VAL A 1 89 ? 3.035 -17.297 -19.828 1 38.5 89 VAL A CA 1
ATOM 747 C C . VAL A 1 89 ? 2.6 -18.766 -19.734 1 38.5 89 VAL A C 1
ATOM 749 O O . VAL A 1 89 ? 2.777 -19.406 -18.703 1 38.5 89 VAL A O 1
ATOM 752 N N . ALA A 1 90 ? 1.255 -19.141 -19.766 1 35.03 90 ALA A N 1
ATOM 753 C CA . ALA A 1 90 ? 1.031 -20.516 -20.203 1 35.03 90 ALA A CA 1
ATOM 754 C C . ALA A 1 90 ? 1.289 -20.672 -21.703 1 35.03 90 ALA A C 1
ATOM 756 O O . ALA A 1 90 ? 1.076 -19.734 -22.469 1 35.03 90 ALA A O 1
ATOM 757 N N . MET B 1 1 ? 19.5 -25.859 -7.156 1 47.66 1 MET B N 1
ATOM 758 C CA . MET B 1 1 ? 20.125 -25.5 -5.887 1 47.66 1 MET B CA 1
ATOM 759 C C . MET B 1 1 ? 20.234 -23.984 -5.734 1 47.66 1 MET B C 1
ATOM 761 O O . MET B 1 1 ? 19.938 -23.438 -4.668 1 47.66 1 MET B O 1
ATOM 765 N N . ALA B 1 2 ? 20.672 -23.188 -6.797 1 50.72 2 ALA B N 1
ATOM 766 C CA . ALA B 1 2 ? 20.938 -21.766 -6.875 1 50.72 2 ALA B CA 1
ATOM 767 C C . ALA B 1 2 ? 19.672 -20.938 -6.68 1 50.72 2 ALA B C 1
ATOM 769 O O . ALA B 1 2 ? 19.688 -19.922 -5.988 1 50.72 2 ALA B O 1
ATOM 770 N N . VAL B 1 3 ? 18.469 -21.453 -7.121 1 58.31 3 VAL B N 1
ATOM 771 C CA . VAL B 1 3 ? 17.203 -20.75 -7.059 1 58.31 3 VAL B CA 1
ATOM 772 C C . VAL B 1 3 ? 16.719 -20.656 -5.609 1 58.31 3 VAL B C 1
ATOM 774 O O . VAL B 1 3 ? 16.203 -19.625 -5.184 1 58.31 3 VAL B O 1
ATOM 777 N N . THR B 1 4 ? 17.328 -21.531 -4.836 1 77.81 4 THR B N 1
ATOM 778 C CA . THR B 1 4 ? 16.891 -21.578 -3.443 1 77.81 4 THR B CA 1
ATOM 779 C C . THR B 1 4 ? 17.594 -20.5 -2.621 1 77.81 4 THR B C 1
ATOM 781 O O . THR B 1 4 ? 16.969 -19.844 -1.788 1 77.81 4 THR B O 1
ATOM 784 N N . TYR B 1 5 ? 18.922 -20.25 -3.16 1 83.25 5 TYR B N 1
ATOM 785 C CA . TYR B 1 5 ? 19.656 -19.25 -2.408 1 83.25 5 TYR B CA 1
ATOM 786 C C . TYR B 1 5 ? 19.188 -17.844 -2.752 1 83.25 5 TYR B C 1
ATOM 788 O O . TYR B 1 5 ? 18.984 -17.016 -1.862 1 83.25 5 TYR B O 1
ATOM 796 N N . GLU B 1 6 ? 19.016 -17.594 -3.998 1 89.06 6 GLU B N 1
ATOM 797 C CA . GLU B 1 6 ? 18.547 -16.281 -4.441 1 89.06 6 GLU B CA 1
ATOM 798 C C . GLU B 1 6 ? 17.188 -15.945 -3.846 1 89.06 6 GLU B C 1
ATOM 800 O O . GLU B 1 6 ? 16.938 -14.812 -3.424 1 89.06 6 GLU B O 1
ATOM 805 N N . LYS B 1 7 ? 16.422 -16.953 -3.764 1 92.81 7 LYS B N 1
ATOM 806 C CA . LYS B 1 7 ? 15.094 -16.766 -3.186 1 92.81 7 LYS B CA 1
ATOM 807 C C . LYS B 1 7 ? 15.18 -16.438 -1.699 1 92.81 7 LYS B C 1
ATOM 809 O O . LYS B 1 7 ? 14.531 -15.5 -1.229 1 92.81 7 LYS B O 1
ATOM 814 N N . THR B 1 8 ? 15.969 -17.188 -1.052 1 93.88 8 THR B N 1
ATOM 815 C CA . THR B 1 8 ? 16.125 -16.969 0.381 1 93.88 8 THR B CA 1
ATOM 816 C C . THR B 1 8 ? 16.703 -15.578 0.657 1 93.88 8 THR B C 1
ATOM 818 O O . THR B 1 8 ? 16.266 -14.891 1.58 1 93.88 8 THR B O 1
ATOM 821 N N . PHE B 1 9 ? 17.641 -15.25 -0.132 1 94.56 9 PHE B N 1
ATOM 822 C CA . PHE B 1 9 ? 18.266 -13.938 0.013 1 94.56 9 PHE B CA 1
ATOM 823 C C . PHE B 1 9 ? 17.25 -12.828 -0.246 1 94.56 9 PHE B C 1
ATOM 825 O O . PHE B 1 9 ? 17.172 -11.859 0.513 1 94.56 9 PHE B O 1
ATOM 832 N N . GLU B 1 10 ? 16.469 -12.93 -1.275 1 96.44 10 GLU B N 1
ATOM 833 C CA . GLU B 1 10 ? 15.422 -11.961 -1.598 1 96.44 10 GLU B CA 1
ATOM 834 C C . GLU B 1 10 ? 14.414 -11.836 -0.459 1 96.44 10 GLU B C 1
ATOM 836 O O . GLU B 1 10 ? 14.023 -10.727 -0.087 1 96.44 10 GLU B O 1
ATOM 841 N N . ILE B 1 11 ? 14.094 -12.898 0.123 1 97.44 11 ILE B N 1
ATOM 842 C CA . ILE B 1 11 ? 13.133 -12.922 1.226 1 97.44 11 ILE B CA 1
ATOM 843 C C . ILE B 1 11 ? 13.719 -12.195 2.432 1 97.44 11 ILE B C 1
ATOM 845 O O . ILE B 1 11 ? 13.031 -11.414 3.094 1 97.44 11 ILE B O 1
ATOM 849 N N . GLU B 1 12 ? 14.984 -12.398 2.686 1 96.94 12 GLU B N 1
ATOM 850 C CA . GLU B 1 12 ? 15.648 -11.719 3.797 1 96.94 12 GLU B CA 1
ATOM 851 C C . GLU B 1 12 ? 15.648 -10.203 3.6 1 96.94 12 GLU B C 1
ATOM 853 O O . GLU B 1 12 ? 15.391 -9.453 4.543 1 96.94 12 GLU B O 1
ATOM 858 N N . ILE B 1 13 ? 15.906 -9.766 2.441 1 97.88 13 ILE B N 1
ATOM 859 C CA . ILE B 1 13 ? 15.914 -8.336 2.135 1 97.88 13 ILE B CA 1
ATOM 860 C C . ILE B 1 13 ? 14.516 -7.758 2.338 1 97.88 13 ILE B C 1
ATOM 862 O O . ILE B 1 13 ? 14.359 -6.707 2.961 1 97.88 13 ILE B O 1
ATOM 866 N N . ILE B 1 14 ? 13.539 -8.445 1.832 1 98.44 14 ILE B N 1
ATOM 867 C CA . ILE B 1 14 ? 12.156 -7.988 1.961 1 98.44 14 ILE B CA 1
ATOM 868 C C . ILE B 1 14 ? 11.773 -7.906 3.438 1 98.44 14 ILE B C 1
ATOM 870 O O . ILE B 1 14 ? 11.18 -6.918 3.877 1 98.44 14 ILE B O 1
ATOM 874 N N . ASN B 1 15 ? 12.156 -8.914 4.191 1 98.12 15 ASN B N 1
ATOM 875 C CA . ASN B 1 15 ? 11.836 -8.938 5.613 1 98.12 15 ASN B CA 1
ATOM 876 C C . ASN B 1 15 ? 12.469 -7.762 6.352 1 98.12 15 ASN B C 1
ATOM 878 O O . ASN B 1 15 ? 11.812 -7.094 7.148 1 98.12 15 ASN B O 1
ATOM 882 N N . GLU B 1 16 ? 13.703 -7.504 6.098 1 98.38 16 GLU B N 1
ATOM 883 C CA . GLU B 1 16 ? 14.398 -6.398 6.746 1 98.38 16 GLU B CA 1
ATOM 884 C C . GLU B 1 16 ? 13.789 -5.055 6.359 1 98.38 16 GLU B C 1
ATOM 886 O O . GLU B 1 16 ? 13.555 -4.203 7.219 1 98.38 16 GLU B O 1
ATOM 891 N N . LEU B 1 17 ? 13.578 -4.91 5.094 1 98.62 17 LEU B N 1
ATOM 892 C CA . LEU B 1 17 ? 13 -3.664 4.594 1 98.62 17 LEU B CA 1
ATOM 893 C C . LEU B 1 17 ? 11.594 -3.455 5.145 1 98.62 17 LEU B C 1
ATOM 895 O O . LEU B 1 17 ? 11.266 -2.365 5.613 1 98.62 17 LEU B O 1
ATOM 899 N N . SER B 1 18 ? 10.766 -4.473 5.098 1 98.75 18 SER B N 1
ATOM 900 C CA . SER B 1 18 ? 9.391 -4.375 5.59 1 98.75 18 SER B CA 1
ATOM 901 C C . SER B 1 18 ? 9.359 -4.016 7.07 1 98.75 18 SER B C 1
ATOM 903 O O .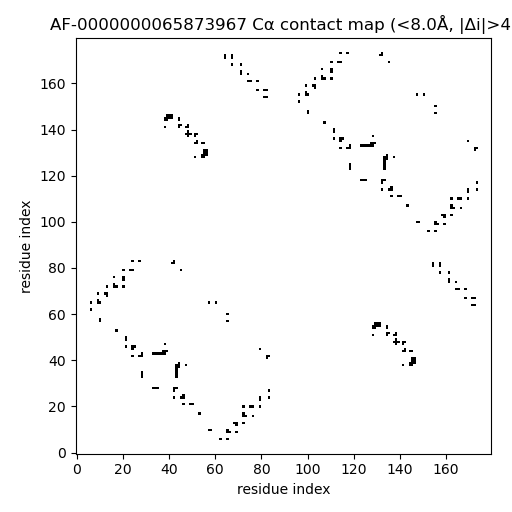 SER B 1 18 ? 8.555 -3.184 7.496 1 98.75 18 SER B O 1
ATOM 905 N N . ALA B 1 19 ? 10.25 -4.598 7.836 1 98.56 19 ALA B N 1
ATOM 906 C CA . ALA B 1 19 ? 10.336 -4.293 9.266 1 98.56 19 ALA B CA 1
ATOM 907 C C . ALA B 1 19 ? 10.734 -2.836 9.484 1 98.56 19 ALA B C 1
ATOM 909 O O . ALA B 1 19 ? 10.164 -2.156 10.344 1 98.56 19 ALA B O 1
ATOM 910 N N . SER B 1 20 ? 11.695 -2.41 8.773 1 98.56 20 SER B N 1
ATOM 911 C CA . SER B 1 20 ? 12.18 -1.04 8.914 1 98.56 20 SER B CA 1
ATOM 912 C C . SER B 1 20 ? 11.086 -0.03 8.602 1 98.56 20 SER B C 1
ATOM 914 O O . SER B 1 20 ? 10.875 0.924 9.352 1 98.56 20 SER B O 1
ATOM 916 N N . VAL B 1 21 ? 10.43 -0.192 7.535 1 98.75 21 VAL B N 1
ATOM 917 C CA . VAL B 1 21 ? 9.367 0.719 7.121 1 98.75 21 VAL B CA 1
ATOM 918 C C . VAL B 1 21 ? 8.242 0.705 8.156 1 98.75 21 VAL B C 1
ATOM 920 O O . VAL B 1 21 ? 7.789 1.76 8.609 1 98.75 21 VAL B O 1
ATOM 923 N N . TYR B 1 22 ? 7.809 -0.503 8.531 1 98.81 22 TYR B N 1
ATOM 924 C CA . TYR B 1 22 ? 6.734 -0.637 9.508 1 98.81 22 TYR B CA 1
ATOM 925 C C . TYR B 1 22 ? 7.09 0.07 10.812 1 98.81 22 TYR B C 1
ATOM 927 O O . TYR B 1 22 ? 6.289 0.844 11.344 1 98.81 22 TYR B O 1
ATOM 935 N N . ASN B 1 23 ? 8.258 -0.176 11.297 1 98.5 23 ASN B N 1
ATOM 936 C CA . ASN B 1 23 ? 8.695 0.395 12.57 1 98.5 23 ASN B CA 1
ATOM 937 C C . ASN B 1 23 ? 8.766 1.918 12.508 1 98.5 23 ASN B C 1
ATOM 939 O O . ASN B 1 23 ? 8.445 2.602 13.484 1 98.5 23 ASN B O 1
ATOM 943 N N . ARG B 1 24 ? 9.227 2.459 11.406 1 98.31 24 ARG B N 1
ATOM 944 C CA . ARG B 1 24 ? 9.25 3.908 11.242 1 98.31 24 ARG B CA 1
ATOM 945 C C . ARG B 1 24 ? 7.855 4.504 11.391 1 98.31 24 ARG B C 1
ATOM 947 O O . ARG B 1 24 ? 7.668 5.484 12.117 1 98.31 24 ARG B O 1
ATOM 954 N N . VAL B 1 25 ? 6.914 3.902 10.75 1 98.44 25 VAL B N 1
ATOM 955 C CA . VAL B 1 25 ? 5.547 4.418 10.781 1 98.44 25 VAL B CA 1
ATOM 956 C C . VAL B 1 25 ? 4.945 4.195 12.164 1 98.44 25 VAL B C 1
ATOM 958 O O . VAL B 1 25 ? 4.297 5.086 12.711 1 98.44 25 VAL B O 1
ATOM 961 N N . LEU B 1 26 ? 5.184 3.018 12.719 1 98.38 26 LEU B N 1
ATOM 962 C CA . LEU B 1 26 ? 4.703 2.715 14.062 1 98.38 26 LEU B CA 1
ATOM 963 C C . LEU B 1 26 ? 5.227 3.734 15.07 1 98.38 26 LEU B C 1
ATOM 965 O O . LEU B 1 26 ? 4.461 4.254 15.891 1 98.38 26 LEU B O 1
ATOM 969 N N . ASN B 1 27 ? 6.484 4.012 15 1 98.06 27 ASN B N 1
ATOM 970 C CA . ASN B 1 27 ? 7.094 4.973 15.922 1 98.06 27 ASN B CA 1
ATOM 971 C C . ASN B 1 27 ? 6.461 6.355 15.781 1 98.06 27 ASN B C 1
ATOM 973 O O . ASN B 1 27 ? 6.23 7.035 16.781 1 98.06 27 ASN B O 1
ATOM 977 N N . TYR B 1 28 ? 6.25 6.75 14.578 1 97.75 28 TYR B N 1
ATOM 978 C CA . TYR B 1 28 ? 5.598 8.039 14.367 1 97.75 28 TYR B CA 1
ATOM 979 C C . TYR B 1 28 ? 4.223 8.07 15.023 1 97.75 28 TYR B C 1
ATOM 981 O O . TYR B 1 28 ? 3.889 9.023 15.734 1 97.75 28 TYR B O 1
ATOM 989 N N . VAL B 1 29 ? 3.4 7.066 14.797 1 97.81 29 VAL B N 1
ATOM 990 C CA . VAL B 1 29 ? 2.033 6.984 15.297 1 97.81 29 VAL B CA 1
ATOM 991 C C . VAL B 1 29 ? 2.045 6.996 16.828 1 97.81 29 VAL B C 1
ATOM 993 O O . VAL B 1 29 ? 1.244 7.691 17.453 1 97.81 29 VAL B O 1
ATOM 996 N N . LEU B 1 30 ? 2.969 6.25 17.406 1 97.44 30 LEU B N 1
ATOM 997 C CA . LEU B 1 30 ? 3.086 6.164 18.844 1 97.44 30 LEU B CA 1
ATOM 998 C C . LEU B 1 30 ? 3.574 7.484 19.438 1 97.44 30 LEU B C 1
ATOM 1000 O O . LEU B 1 30 ? 3.01 7.984 20.406 1 97.44 30 LEU B O 1
ATOM 1004 N N . ASN B 1 31 ? 4.598 8.141 18.828 1 97 31 ASN B N 1
ATOM 1005 C CA . ASN B 1 31 ? 5.199 9.367 19.328 1 97 31 ASN B CA 1
ATOM 1006 C C . ASN B 1 31 ? 4.215 10.539 19.266 1 97 31 ASN B C 1
ATOM 1008 O O . ASN B 1 31 ? 4.297 11.461 20.078 1 97 31 ASN B O 1
ATOM 1012 N N . HIS B 1 32 ? 3.316 10.492 18.391 1 96.31 32 HIS B N 1
ATOM 1013 C CA . HIS B 1 32 ? 2.354 11.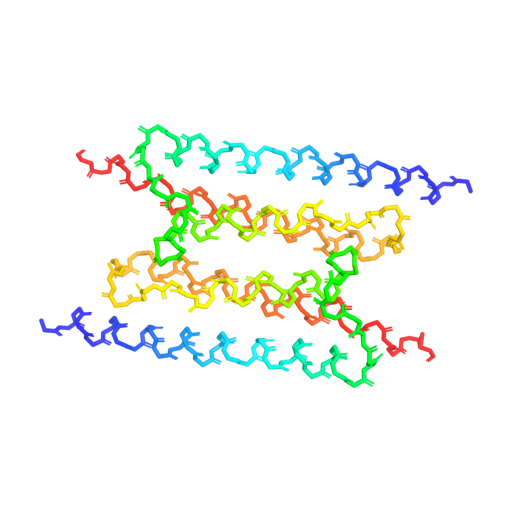578 18.234 1 96.31 32 HIS B CA 1
ATOM 1014 C C . HIS B 1 32 ? 1.004 11.211 18.828 1 96.31 32 HIS B C 1
ATOM 1016 O O . HIS B 1 32 ? 0.023 11.938 18.672 1 96.31 32 HIS B O 1
ATOM 1022 N N . GLU B 1 33 ? 0.933 10.047 19.453 1 97 33 GLU B N 1
ATOM 1023 C CA . GLU B 1 33 ? -0.232 9.562 20.188 1 97 33 GLU B CA 1
ATOM 1024 C C . GLU B 1 33 ? -1.476 9.547 19.297 1 97 33 GLU B C 1
ATOM 1026 O O . GLU B 1 33 ? -2.545 10 19.719 1 97 33 GLU B O 1
ATOM 1031 N N . LEU B 1 34 ? -1.288 9.117 18.078 1 96.56 34 LEU B N 1
ATOM 1032 C CA . LEU B 1 34 ? -2.404 9.047 17.141 1 96.56 34 LEU B CA 1
ATOM 1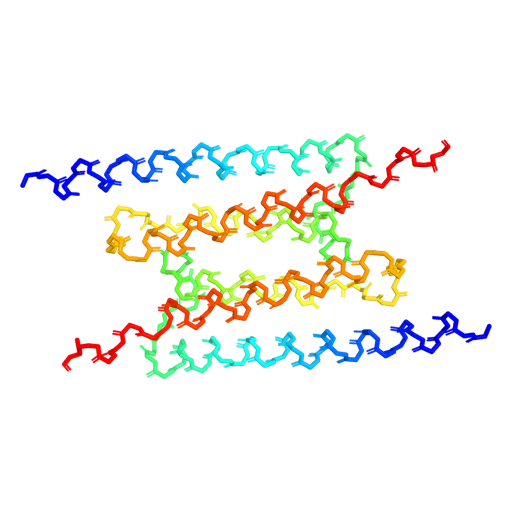033 C C . LEU B 1 34 ? -3.285 7.832 17.438 1 96.56 34 LEU B C 1
ATOM 1035 O O . LEU B 1 34 ? -2.783 6.777 17.844 1 96.56 34 LEU B O 1
ATOM 1039 N N . ASP B 1 35 ? -4.617 7.934 17.219 1 97.06 35 ASP B N 1
ATOM 1040 C CA . ASP B 1 35 ? -5.562 6.832 17.359 1 97.06 35 ASP B CA 1
ATOM 1041 C C . ASP B 1 35 ? -5.383 5.812 16.234 1 97.06 35 ASP B C 1
ATOM 1043 O O . ASP B 1 35 ? -5.727 6.082 15.078 1 97.06 35 ASP B O 1
ATOM 1047 N N . THR B 1 36 ? -4.961 4.656 16.547 1 95.69 36 THR B N 1
ATOM 1048 C CA . THR B 1 36 ? -4.59 3.637 15.562 1 95.69 36 THR B CA 1
ATOM 1049 C C . THR B 1 36 ? -5.824 3.088 14.859 1 95.69 36 THR B C 1
ATOM 1051 O O . THR B 1 36 ? -5.707 2.389 13.852 1 95.69 36 THR B O 1
ATOM 1054 N N . LYS B 1 37 ? -7.02 3.441 15.297 1 95.69 37 LYS B N 1
ATOM 1055 C CA . LYS B 1 37 ? -8.258 2.986 14.672 1 95.69 37 LYS B CA 1
ATOM 1056 C C . LYS B 1 37 ? -8.797 4.023 13.688 1 95.69 37 LYS B C 1
ATOM 1058 O O . LYS B 1 37 ? -9.727 3.744 12.93 1 95.69 37 LYS B O 1
ATOM 1063 N N . ASN B 1 38 ? -8.242 5.203 13.664 1 95.88 38 ASN B N 1
ATOM 1064 C CA . ASN B 1 38 ? -8.68 6.27 12.766 1 95.88 38 ASN B CA 1
ATOM 1065 C C . ASN B 1 38 ? -7.965 6.199 11.422 1 95.88 38 ASN B C 1
ATOM 1067 O O . ASN B 1 38 ? -7.039 6.965 11.156 1 95.88 38 ASN B O 1
ATOM 1071 N N . THR B 1 39 ? -8.484 5.371 10.586 1 94.62 39 THR B N 1
ATOM 1072 C CA . THR B 1 39 ? -7.844 5.102 9.305 1 94.62 39 THR B CA 1
ATOM 1073 C C . THR B 1 39 ? -8.008 6.285 8.359 1 94.62 39 THR B C 1
ATOM 1075 O O . THR B 1 39 ? -7.457 6.289 7.254 1 94.62 39 THR B O 1
ATOM 1078 N N . ARG B 1 40 ? -8.758 7.281 8.766 1 94.12 40 ARG B N 1
ATOM 1079 C CA . ARG B 1 40 ? -8.883 8.469 7.93 1 94.12 40 ARG B CA 1
ATOM 1080 C C . ARG B 1 40 ? -7.605 9.305 7.973 1 94.12 40 ARG B C 1
ATOM 1082 O O . ARG B 1 40 ? -7.355 10.117 7.074 1 94.12 40 ARG B O 1
ATOM 1089 N N . LEU B 1 41 ? -6.848 9.18 9.062 1 94.62 41 LEU B N 1
ATOM 1090 C CA . LEU B 1 41 ? -5.539 9.805 9.172 1 94.62 41 LEU B CA 1
ATOM 1091 C C . LEU B 1 41 ? -4.508 9.078 8.32 1 94.62 41 LEU B C 1
ATOM 1093 O O . LEU B 1 41 ? -4.387 7.852 8.391 1 94.62 41 LEU B O 1
ATOM 1097 N N . LEU B 1 42 ? -3.783 9.867 7.57 1 96.06 42 LEU B N 1
ATOM 1098 C CA . LEU B 1 42 ? -2.867 9.328 6.566 1 96.06 42 LEU B CA 1
ATOM 1099 C C . LEU B 1 42 ? -1.86 8.375 7.207 1 96.06 42 LEU B C 1
ATOM 1101 O O . LEU B 1 42 ? -1.644 7.27 6.711 1 96.06 42 LEU B O 1
ATOM 1105 N N . GLU B 1 43 ? -1.236 8.82 8.312 1 96.81 43 GLU B N 1
ATOM 1106 C CA . GLU B 1 43 ? -0.191 8.039 8.969 1 96.81 43 GLU B CA 1
ATOM 1107 C C . GLU B 1 43 ? -0.748 6.738 9.539 1 96.81 43 GLU B C 1
ATOM 1109 O O . GLU B 1 43 ? -0.117 5.688 9.43 1 96.81 43 GLU B O 1
ATOM 1114 N N . VAL B 1 44 ? -1.923 6.789 10.148 1 97.88 44 VAL B N 1
ATOM 1115 C CA . VAL B 1 44 ? -2.57 5.613 10.727 1 97.88 44 VAL B CA 1
ATOM 1116 C C . VAL B 1 44 ? -3.047 4.688 9.609 1 97.88 44 VAL B C 1
ATOM 1118 O O . VAL B 1 44 ? -2.936 3.465 9.711 1 97.88 44 VAL B O 1
ATOM 1121 N N . ASN B 1 45 ? -3.615 5.301 8.578 1 98.5 45 ASN B N 1
ATOM 1122 C CA . ASN B 1 45 ? -3.998 4.562 7.383 1 98.5 45 ASN B CA 1
ATOM 1123 C C . ASN B 1 45 ? -2.84 3.725 6.848 1 98.5 45 ASN B C 1
ATOM 1125 O O . ASN B 1 45 ? -2.982 2.518 6.645 1 98.5 45 ASN B O 1
ATOM 1129 N N . LEU B 1 46 ? -1.683 4.344 6.68 1 98.5 46 LEU B N 1
ATOM 1130 C CA . LEU B 1 46 ? -0.5 3.658 6.172 1 98.5 46 LEU B CA 1
ATOM 1131 C C . LEU B 1 46 ? -0.08 2.533 7.113 1 98.5 46 LEU B C 1
ATOM 1133 O O . LEU B 1 46 ? 0.237 1.429 6.664 1 98.5 46 LEU B O 1
ATOM 1137 N N . LEU B 1 47 ? -0.099 2.762 8.422 1 98.75 47 LEU B N 1
ATOM 1138 C CA . LEU B 1 47 ? 0.256 1.732 9.391 1 98.75 47 LEU B CA 1
ATOM 1139 C C . LEU B 1 47 ? -0.605 0.488 9.203 1 98.75 47 LEU B C 1
ATOM 1141 O O . LEU B 1 47 ? -0.089 -0.631 9.172 1 98.75 47 LEU B O 1
ATOM 1145 N N . ASN B 1 48 ? -1.843 0.684 9.07 1 98.56 48 ASN B N 1
ATOM 1146 C CA . ASN B 1 48 ? -2.773 -0.43 8.914 1 98.56 48 ASN B CA 1
ATOM 1147 C C . ASN B 1 48 ? -2.531 -1.183 7.613 1 98.56 48 ASN B C 1
ATOM 1149 O O . ASN B 1 48 ? -2.598 -2.412 7.578 1 98.56 48 ASN B O 1
ATOM 1153 N N . GLN B 1 49 ? -2.242 -0.443 6.516 1 98.69 49 GLN B N 1
ATOM 1154 C CA . GLN B 1 49 ? -1.888 -1.081 5.25 1 98.69 49 GLN B CA 1
ATOM 1155 C C . GLN B 1 49 ? -0.656 -1.967 5.406 1 98.69 49 GLN B C 1
ATOM 1157 O O . GLN B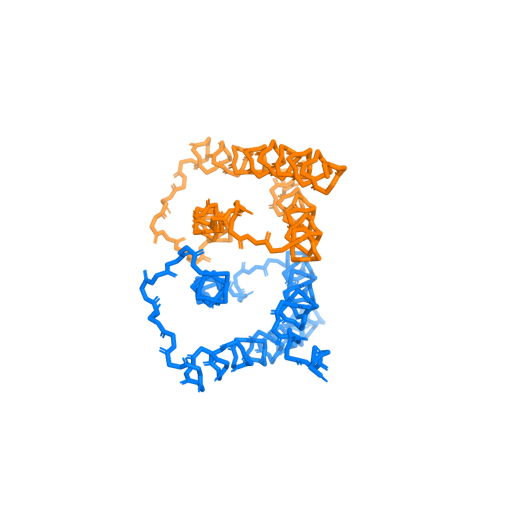 1 49 ? -0.636 -3.104 4.93 1 98.69 49 GLN B O 1
ATOM 1162 N N . LEU B 1 50 ? 0.349 -1.47 6.078 1 98.81 50 LEU B N 1
ATOM 1163 C CA . LEU B 1 50 ? 1.613 -2.182 6.223 1 98.81 50 LEU B CA 1
ATOM 1164 C C . LEU B 1 50 ? 1.438 -3.434 7.074 1 98.81 50 LEU B C 1
ATOM 1166 O O . LEU B 1 50 ? 2.096 -4.449 6.84 1 98.81 50 LEU B O 1
ATOM 1170 N N . GLU B 1 51 ? 0.605 -3.355 8.078 1 98.25 51 GLU B N 1
ATOM 1171 C CA . GLU B 1 51 ? 0.308 -4.527 8.898 1 98.25 51 GLU B CA 1
ATOM 1172 C C . GLU B 1 51 ? -0.259 -5.664 8.047 1 98.25 51 GLU B C 1
ATOM 1174 O O . GLU B 1 51 ? 0.167 -6.812 8.18 1 98.25 51 GLU B O 1
ATOM 1179 N N . VAL B 1 52 ? -1.175 -5.359 7.188 1 98 52 VAL B N 1
ATOM 1180 C CA . VAL B 1 52 ? -1.748 -6.352 6.285 1 98 52 VAL B CA 1
ATOM 1181 C C . VAL B 1 52 ? -0.674 -6.863 5.328 1 98 52 VAL B C 1
ATOM 1183 O O . VAL B 1 52 ? -0.55 -8.07 5.113 1 98 52 VAL B O 1
ATOM 1186 N N . ALA B 1 53 ? 0.104 -5.961 4.746 1 98.56 53 ALA B N 1
ATOM 1187 C CA . ALA B 1 53 ? 1.11 -6.309 3.744 1 98.56 53 ALA B CA 1
ATOM 1188 C C . ALA B 1 53 ? 2.094 -7.336 4.289 1 98.56 53 ALA B C 1
ATOM 1190 O O . ALA B 1 53 ? 2.586 -8.188 3.549 1 98.56 53 ALA B O 1
ATOM 1191 N N . GLN B 1 54 ? 2.357 -7.32 5.57 1 98.19 54 GLN B N 1
ATOM 1192 C CA . GLN B 1 54 ? 3.367 -8.18 6.18 1 98.19 54 GLN B CA 1
ATOM 1193 C C . GLN B 1 54 ? 2.848 -9.609 6.34 1 98.19 54 GLN B C 1
ATOM 1195 O O . GLN B 1 54 ? 3.615 -10.523 6.645 1 98.19 54 GLN B O 1
ATOM 1200 N N . GLU B 1 55 ? 1.636 -9.836 6.051 1 97.44 55 GLU B N 1
ATOM 1201 C CA . GLU B 1 55 ? 1.042 -11.156 6.27 1 97.44 55 GLU B CA 1
ATOM 1202 C C . GLU B 1 55 ? 1.306 -12.078 5.086 1 97.44 55 GLU B C 1
ATOM 1204 O O . GLU B 1 55 ? 1.091 -13.289 5.18 1 97.44 55 GLU B O 1
ATOM 1209 N N . VAL B 1 56 ? 1.806 -11.562 3.957 1 96.5 56 VAL B N 1
ATOM 1210 C CA . VAL B 1 56 ? 2.068 -12.359 2.766 1 96.5 56 VAL B CA 1
ATOM 1211 C C . VAL B 1 56 ? 3.066 -13.469 3.096 1 96.5 56 VAL B C 1
ATOM 1213 O O . VAL B 1 56 ? 4.074 -13.227 3.766 1 96.5 56 VAL B O 1
ATOM 1216 N N . ASP B 1 57 ? 2.771 -14.68 2.623 1 94.38 57 ASP B N 1
ATOM 1217 C CA . ASP B 1 57 ? 3.729 -15.773 2.752 1 94.38 57 ASP B CA 1
ATOM 1218 C C . ASP B 1 57 ? 4.781 -15.711 1.647 1 94.38 57 ASP B C 1
ATOM 1220 O O . ASP B 1 57 ? 4.574 -16.25 0.557 1 94.38 57 ASP B O 1
ATOM 1224 N N . LEU B 1 58 ? 5.895 -15.234 1.979 1 96.06 58 LEU B N 1
ATOM 1225 C CA . LEU B 1 58 ? 6.945 -14.992 0.997 1 96.06 58 LEU B CA 1
ATOM 1226 C C . LEU B 1 58 ? 7.52 -16.297 0.48 1 96.06 58 LEU B C 1
ATOM 1228 O O . LEU B 1 58 ? 7.934 -16.391 -0.678 1 96.06 58 LEU B O 1
ATOM 1232 N N . PHE B 1 59 ? 7.488 -17.328 1.34 1 93.06 59 PHE B N 1
ATOM 1233 C CA . PHE B 1 59 ? 8.086 -18.609 0.963 1 93.06 59 PHE B CA 1
ATOM 1234 C C . PHE B 1 59 ? 7.262 -19.297 -0.114 1 93.06 59 PHE B C 1
ATOM 1236 O O . PHE B 1 59 ? 7.777 -20.141 -0.86 1 93.06 59 PHE B O 1
ATOM 1243 N N . GLN B 1 60 ? 6.039 -18.922 -0.22 1 92.12 60 GLN B N 1
ATOM 1244 C CA . GLN B 1 60 ? 5.148 -19.547 -1.196 1 92.12 60 GLN B CA 1
ATOM 1245 C C . GLN B 1 60 ? 5.176 -18.781 -2.521 1 92.12 60 GLN B C 1
ATOM 1247 O O . GLN B 1 60 ? 4.602 -19.234 -3.514 1 92.12 60 GLN B O 1
ATOM 1252 N N . GLN B 1 61 ? 5.836 -17.719 -2.646 1 93.25 61 GLN B N 1
ATOM 1253 C CA . GLN B 1 61 ? 5.848 -16.891 -3.854 1 93.25 61 GLN B CA 1
ATOM 1254 C C . GLN B 1 61 ? 6.984 -17.297 -4.785 1 93.25 61 GLN B C 1
ATOM 1256 O O . GLN B 1 61 ? 8.078 -17.625 -4.332 1 93.25 61 GLN B O 1
ATOM 1261 N N . PRO B 1 62 ? 6.684 -17.359 -6.109 1 91 62 PRO B N 1
ATOM 1262 C CA . PRO B 1 62 ? 7.793 -17.516 -7.055 1 91 62 PRO B CA 1
ATOM 1263 C C . PRO B 1 62 ? 8.758 -16.344 -7.051 1 91 62 PRO B C 1
ATOM 1265 O O . PRO B 1 62 ? 8.414 -15.258 -6.551 1 91 62 PRO B O 1
ATOM 1268 N N . PHE B 1 63 ? 9.922 -16.5 -7.555 1 91.81 63 PHE B N 1
ATOM 1269 C CA . PHE B 1 63 ? 10.984 -15.5 -7.5 1 91.81 63 PHE B CA 1
ATOM 1270 C C . PHE B 1 63 ? 10.539 -14.203 -8.18 1 91.81 63 PHE B C 1
ATOM 1272 O O . PHE B 1 63 ? 10.836 -13.109 -7.691 1 91.81 63 PHE B O 1
ATOM 1279 N N . GLU B 1 64 ? 9.836 -14.273 -9.336 1 89.12 64 GLU B N 1
ATOM 1280 C CA . GLU B 1 64 ? 9.375 -13.094 -10.055 1 89.12 64 GLU B CA 1
ATOM 1281 C C . GLU B 1 64 ? 8.445 -12.25 -9.188 1 89.12 64 GLU B C 1
ATOM 1283 O O . GLU B 1 64 ? 8.547 -11.016 -9.18 1 89.12 64 GLU B O 1
ATOM 1288 N N . GLU B 1 65 ? 7.613 -12.945 -8.445 1 93.62 65 GLU B N 1
ATOM 1289 C CA . GLU B 1 65 ? 6.699 -12.227 -7.559 1 93.62 65 GLU B CA 1
ATOM 1290 C C . GLU B 1 65 ? 7.441 -11.625 -6.371 1 93.62 65 GLU B C 1
ATOM 1292 O O . GLU B 1 65 ? 7.074 -10.547 -5.883 1 93.62 65 GLU B O 1
ATOM 1297 N N . LEU B 1 66 ? 8.484 -12.312 -5.957 1 96.19 66 LEU B N 1
ATOM 1298 C CA . LEU B 1 66 ? 9.305 -11.758 -4.883 1 96.19 66 LEU B CA 1
ATOM 1299 C C . LEU B 1 66 ? 9.961 -10.445 -5.312 1 96.19 66 LEU B C 1
ATOM 1301 O O . LEU B 1 66 ? 10.078 -9.516 -4.512 1 96.19 66 LEU B O 1
ATOM 1305 N N . GLN B 1 67 ? 10.336 -10.367 -6.5 1 95.44 67 GLN B N 1
ATOM 1306 C CA . GLN B 1 67 ? 10.922 -9.133 -7.008 1 95.44 67 GLN B CA 1
ATOM 1307 C C . GLN B 1 67 ? 9.891 -8.008 -7.012 1 95.44 67 GLN B C 1
ATOM 1309 O O . GLN B 1 67 ? 10.203 -6.859 -6.68 1 95.44 67 GLN B O 1
ATOM 1314 N N . ALA B 1 68 ? 8.688 -8.273 -7.426 1 96.06 68 ALA B N 1
ATOM 1315 C CA . ALA B 1 68 ? 7.613 -7.285 -7.402 1 96.06 68 ALA B CA 1
ATOM 1316 C C . ALA B 1 68 ? 7.309 -6.836 -5.977 1 96.06 68 ALA B C 1
ATOM 1318 O O . ALA B 1 68 ? 7.086 -5.648 -5.73 1 96.06 68 ALA B O 1
ATOM 1319 N N . ILE B 1 69 ? 7.34 -7.793 -5.074 1 98.06 69 ILE B N 1
ATOM 1320 C CA . ILE B 1 69 ? 7.09 -7.5 -3.668 1 98.06 69 ILE B CA 1
ATOM 1321 C C . ILE B 1 69 ? 8.203 -6.613 -3.119 1 98.06 69 ILE B C 1
ATOM 1323 O O . ILE B 1 69 ? 7.949 -5.688 -2.346 1 98.06 69 ILE B O 1
ATOM 1327 N N . HIS B 1 70 ? 9.398 -6.906 -3.516 1 98.25 70 HIS B N 1
ATOM 1328 C CA . HIS B 1 70 ? 10.531 -6.07 -3.127 1 98.25 70 HIS B CA 1
ATOM 1329 C C . HIS B 1 70 ? 10.336 -4.633 -3.588 1 98.25 70 HIS B C 1
ATOM 1331 O O . HIS B 1 70 ? 10.555 -3.693 -2.816 1 98.25 70 HIS B O 1
ATOM 1337 N N . GLU B 1 71 ? 9.914 -4.449 -4.758 1 97.62 71 GLU B N 1
ATOM 1338 C CA . GLU B 1 71 ? 9.672 -3.115 -5.297 1 97.62 71 GLU B CA 1
ATOM 1339 C C . GLU B 1 71 ? 8.539 -2.416 -4.551 1 97.62 71 GLU B C 1
ATOM 1341 O O . GLU B 1 71 ? 8.602 -1.208 -4.309 1 97.62 71 GLU B O 1
ATOM 1346 N N . TYR B 1 72 ? 7.535 -3.141 -4.273 1 98.44 72 TYR B N 1
ATOM 1347 C CA . TYR B 1 72 ? 6.453 -2.625 -3.443 1 98.44 72 TYR B CA 1
ATOM 1348 C C . TYR B 1 72 ? 6.992 -2.041 -2.143 1 98.44 72 TYR B C 1
ATOM 1350 O O . TYR B 1 72 ? 6.68 -0.901 -1.791 1 98.44 72 TYR B O 1
ATOM 1358 N N . TRP B 1 73 ? 7.812 -2.73 -1.453 1 98.62 73 TRP B N 1
ATOM 1359 C CA . TRP B 1 73 ? 8.312 -2.273 -0.161 1 98.62 73 TRP B CA 1
ATOM 1360 C C . TRP B 1 73 ? 9.273 -1.099 -0.33 1 98.62 73 TRP B C 1
ATOM 1362 O O . TRP B 1 73 ? 9.336 -0.212 0.524 1 98.62 73 TRP B O 1
ATOM 1372 N N . ARG B 1 74 ? 10 -1.072 -1.409 1 98.31 74 ARG B N 1
ATOM 1373 C CA . ARG B 1 74 ? 10.805 0.107 -1.712 1 98.31 74 ARG B CA 1
ATOM 1374 C C . ARG B 1 74 ? 9.93 1.339 -1.893 1 98.31 74 ARG B C 1
ATOM 1376 O O . ARG B 1 74 ? 10.266 2.424 -1.417 1 98.31 74 ARG B O 1
ATOM 1383 N N . SER B 1 75 ? 8.852 1.165 -2.562 1 98.06 75 SER B N 1
ATOM 1384 C CA . SER B 1 75 ? 7.906 2.266 -2.748 1 98.06 75 SER B CA 1
ATOM 1385 C C . SER B 1 75 ? 7.305 2.711 -1.419 1 98.06 75 SER B C 1
ATOM 1387 O O . SER B 1 75 ? 7.16 3.908 -1.169 1 98.06 75 SER B O 1
ATOM 1389 N N . MET B 1 76 ? 6.969 1.743 -0.56 1 98.56 76 MET B N 1
ATOM 1390 C CA . MET B 1 76 ? 6.434 2.082 0.756 1 98.56 76 MET B CA 1
ATOM 1391 C C . MET B 1 76 ? 7.473 2.836 1.585 1 98.56 76 MET B C 1
ATOM 1393 O O . MET B 1 76 ? 7.121 3.721 2.369 1 98.56 76 MET B O 1
ATOM 1397 N N . ASN B 1 77 ? 8.727 2.447 1.409 1 98.44 77 ASN B N 1
ATOM 1398 C CA . ASN B 1 77 ? 9.812 3.146 2.09 1 98.44 77 ASN B CA 1
ATOM 1399 C C . ASN B 1 77 ? 9.859 4.621 1.699 1 98.44 77 ASN B C 1
ATOM 1401 O O . ASN B 1 77 ? 9.922 5.496 2.564 1 98.44 77 ASN B O 1
ATOM 1405 N N . GLN B 1 78 ? 9.773 4.891 0.475 1 97.06 78 GLN B N 1
ATOM 1406 C CA . GLN B 1 78 ? 9.797 6.262 -0.017 1 97.06 78 GLN B CA 1
ATOM 1407 C C . GLN B 1 78 ? 8.547 7.02 0.41 1 97.06 78 GLN B C 1
ATOM 1409 O O . GLN B 1 78 ? 8.625 8.156 0.88 1 97.06 78 GLN B O 1
ATOM 1414 N N . TYR B 1 79 ? 7.441 6.414 0.253 1 97.38 79 TYR B N 1
ATOM 1415 C CA . TYR B 1 79 ? 6.16 7.031 0.589 1 97.38 79 TYR B CA 1
ATOM 1416 C C . TYR B 1 79 ? 6.109 7.406 2.064 1 97.38 79 TYR B C 1
ATOM 1418 O O . TYR B 1 79 ? 5.727 8.523 2.412 1 97.38 79 TYR B O 1
ATOM 1426 N N . SER B 1 80 ? 6.504 6.484 2.914 1 98 80 SER B N 1
ATOM 1427 C CA . SER B 1 80 ? 6.449 6.746 4.348 1 98 80 SER B CA 1
ATOM 1428 C C . SER B 1 80 ? 7.34 7.922 4.73 1 98 80 SER B C 1
ATOM 1430 O O . SER B 1 80 ? 6.973 8.734 5.582 1 98 80 SER B O 1
ATOM 1432 N N . LYS B 1 81 ? 8.477 8.055 4.125 1 96.19 81 LYS B N 1
ATOM 1433 C CA . LYS B 1 81 ? 9.367 9.172 4.398 1 96.19 81 LYS B CA 1
ATOM 1434 C C . LYS B 1 81 ? 8.742 10.5 3.967 1 96.19 81 LYS B C 1
ATOM 1436 O O . LYS B 1 81 ? 8.891 11.516 4.656 1 96.19 81 LYS B O 1
ATOM 1441 N N . GLN B 1 82 ? 8.062 10.469 2.879 1 94.56 82 GLN B N 1
ATOM 1442 C CA . GLN B 1 82 ? 7.445 11.68 2.352 1 94.56 82 GLN B CA 1
ATOM 1443 C C . GLN B 1 82 ? 6.324 12.172 3.266 1 94.56 82 GLN B C 1
ATOM 1445 O O . GLN B 1 82 ? 6.191 13.367 3.51 1 94.56 82 GLN B O 1
ATOM 1450 N N . ILE B 1 83 ? 5.516 11.32 3.807 1 94.12 83 ILE B N 1
ATOM 1451 C CA . ILE B 1 83 ? 4.324 11.773 4.516 1 94.12 83 ILE B CA 1
ATOM 1452 C C . ILE B 1 83 ? 4.66 12.023 5.984 1 94.12 83 ILE B C 1
ATOM 1454 O O . ILE B 1 83 ? 3.934 12.734 6.68 1 94.12 83 ILE B O 1
ATOM 1458 N N . LEU B 1 84 ? 5.723 11.414 6.426 1 94.5 84 LEU B N 1
ATOM 1459 C CA . LEU B 1 84 ? 6.07 11.586 7.836 1 94.5 84 LEU B CA 1
ATOM 1460 C C . LEU B 1 84 ? 7.047 12.742 8.016 1 94.5 84 LEU B C 1
ATOM 1462 O O . LEU B 1 84 ? 7.258 13.211 9.141 1 94.5 84 LEU B O 1
ATOM 1466 N N . ASN B 1 85 ? 7.828 13.102 7.055 1 80.25 85 ASN B N 1
ATOM 1467 C CA . ASN B 1 85 ? 8.734 14.234 7.152 1 80.25 85 ASN B CA 1
ATOM 1468 C C . ASN B 1 85 ? 7.984 15.555 7.184 1 80.25 85 ASN B C 1
ATOM 1470 O O . ASN B 1 85 ? 8.531 16.594 6.809 1 80.25 85 ASN B O 1
ATOM 1474 N N . LYS B 1 86 ? 6.73 15.656 7.586 1 62.38 86 LYS B N 1
ATOM 1475 C CA . LYS B 1 86 ? 6.02 16.922 7.684 1 62.38 86 LYS B CA 1
ATOM 1476 C C . LYS B 1 86 ? 6.719 17.875 8.648 1 62.38 86 LYS B C 1
ATOM 1478 O O . LYS B 1 86 ? 6.648 19.094 8.492 1 62.38 86 LYS B O 1
ATOM 1483 N N . GLU B 1 87 ? 7.25 17.562 9.789 1 49.81 87 GLU B N 1
ATOM 1484 C CA . GLU B 1 87 ? 7.676 18.516 10.805 1 49.81 87 GLU B CA 1
ATOM 1485 C C . GLU B 1 87 ? 8.648 19.547 10.227 1 49.81 87 GLU B C 1
ATOM 1487 O O . GLU B 1 87 ? 8.734 20.672 10.719 1 49.81 87 GLU B O 1
ATOM 1492 N N . LYS B 1 88 ? 9.711 19.25 9.586 1 43.03 88 LYS B N 1
ATOM 1493 C CA . LYS B 1 88 ? 10.773 20.234 9.711 1 43.03 88 LYS B CA 1
ATOM 1494 C C . LYS B 1 88 ? 10.359 21.578 9.109 1 43.03 88 LYS B C 1
ATOM 1496 O O . LYS B 1 88 ? 11.141 22.531 9.102 1 43.03 88 LYS B O 1
ATOM 1501 N N . VAL B 1 89 ? 9.477 21.812 8.125 1 37.75 89 VAL B N 1
ATOM 1502 C CA . VAL B 1 89 ? 9.641 23.219 7.793 1 37.75 89 VAL B CA 1
ATOM 1503 C C . VAL B 1 89 ? 8.945 24.094 8.844 1 37.75 89 VAL B C 1
ATOM 1505 O O . VAL B 1 89 ? 7.719 24.203 8.852 1 37.75 89 VAL B O 1
ATOM 1508 N N . ALA B 1 90 ? 9 23.719 10.195 1 33.84 90 ALA B N 1
ATOM 1509 C CA . ALA B 1 90 ? 8.789 24.875 11.062 1 33.84 90 ALA B CA 1
ATOM 1510 C C . ALA B 1 90 ? 9.984 25.828 11.023 1 33.84 90 ALA B C 1
ATOM 1512 O O . ALA B 1 90 ? 11.117 25.391 10.82 1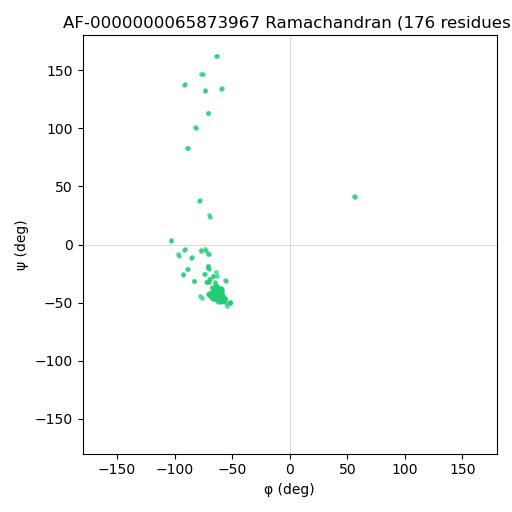 33.84 90 ALA B O 1
#

InterPro domains:
  IPR015090 Antitoxin epsilon/PezA domain [PF08998] (4-83)
  IPR035569 Antitoxin epsilon/PezA domain superfamily [G3DSA:1.10.8.130] (1-90)
  IPR035569 Antitoxin epsilon/PezA domain superfamily [SSF81710] (3-90)

Solvent-accessible surface area (backbone atoms only — not comparable to full-atom values): 10013 Å² total; per-residue (Å²): 118,70,68,58,50,56,43,52,51,52,50,50,52,40,51,54,51,49,49,50,45,48,48,55,45,48,49,50,39,60,75,68,67,54,62,76,82,43,36,46,41,64,69,35,19,50,44,55,30,49,59,44,59,68,48,42,50,67,88,80,48,55,66,73,52,47,54,53,50,42,49,50,47,53,50,50,44,52,49,52,54,63,69,63,58,61,65,68,86,112,117,68,68,58,51,56,43,50,51,53,49,51,52,40,51,53,50,49,50,52,45,46,49,55,47,49,48,51,40,60,76,66,67,54,62,75,82,44,36,46,41,64,69,35,18,50,44,56,29,47,59,45,59,68,48,41,50,68,88,77,48,56,66,72,54,46,53,52,50,42,51,50,49,52,50,51,44,52,49,52,51,63,70,62,60,63,66,69,88,110

Foldseek 3Di:
DVQVVLLVVLVVLLVVLLVVLLVLLVVLCVVVVHDLPPCVDPSSVLNVVSVVLVVDDSVPDHPVVSVVSSVVSVVSNVVSCVVSVPPPVD/DVQVVLLVVLVVLLVVLLVVLLVLLVVLCVVVVHDLPPCVDPSSVLNVVSVVLVVDDSVPDHPVVSVVSSVVSVVSNVVSCVVSVPPPVD